Protein AF-A0A7D7SHE0-F1 (afdb_monomer)

pLDDT: mean 91.4, std 10.0, range [51.25, 98.25]

Secondary structure (DSSP, 8-state):
-HHHHHHHHHS-SSEEHHHIIIIITTT-SSPPPHHHHHHHHHHHHHTTS-EEETTTTEEEPPPPP---

Foldseek 3Di:
DVVLLQVVQVVPAKDALVCCLCVSQVPDVVRDDSVVSVVVQVVCVVVVQWDADPVVNIIHGPDDPPPD

Radius of gyration: 11.89 Å; Cα contacts (8 Å, |Δi|>4): 72; chains: 1; bounding box: 31×21×35 Å

Solvent-accessible surface area (backbone atoms only — not comparable to full-atom values): 4073 Å² total; per-residue (Å²): 108,69,67,46,54,49,58,46,34,74,82,36,64,75,41,36,65,66,53,46,42,55,76,51,36,53,84,44,84,81,57,73,52,69,67,58,50,51,54,48,54,52,49,36,34,75,71,66,61,32,43,74,43,82,91,76,54,24,37,25,60,66,79,73,78,75,82,126

Sequence (68 aa):
MRERIRHFLVYRDWCTASVIWQDGLGRLQPRPSWLAVWQELHRMRADGELLFDERRMCWRLPLRPRTR

Organism: NCBI:txid607712

Mean predicted aligned error: 4.05 Å

Nearest PDB structures (foldseek):
  3o6b-assembly2_D  TM=8.253E-01  e=7.200E-01  Saccharomyces cerevisiae
  2co5-assembly1_A  TM=7.166E-01  e=5.486E-01  Sulfolobus turreted icosahedral virus 1
  8b3i-assembly1_e  TM=8.278E-01  e=1.996E+00  Homo sapiens
  4a0c-assembly2_C  TM=7.606E-01  e=1.628E+00  Homo sapiens
  4esf-assembly1_A-2  TM=8.096E-01  e=2.287E+00  Bacillus cereus ATCC 10987

InterPro domains:
  IPR001346 Interferon regulatory factor, DNA-binding domain [PS51507] (1-68)

Structure (mmCIF, N/CA/C/O backbone):
data_AF-A0A7D7SHE0-F1
#
_entry.id   AF-A0A7D7SHE0-F1
#
loop_
_atom_site.group_PDB
_atom_site.id
_atom_site.type_symbol
_atom_site.label_atom_id
_atom_site.label_alt_id
_atom_site.label_comp_id
_atom_site.label_asym_id
_atom_site.label_entity_id
_atom_site.label_seq_id
_atom_site.pdbx_PDB_ins_code
_atom_site.Cartn_x
_atom_site.Cartn_y
_atom_site.Cartn_z
_atom_site.occupancy
_atom_site.B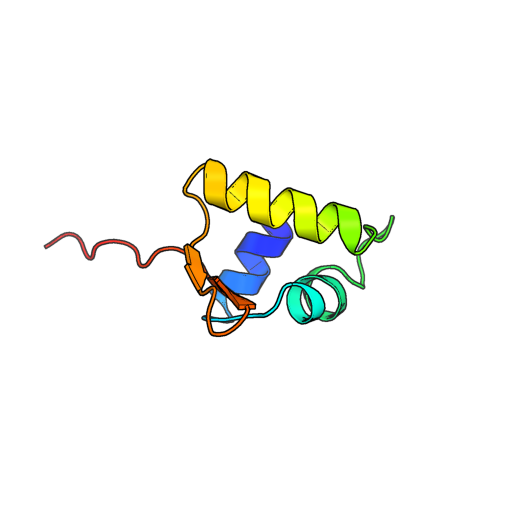_iso_or_equiv
_atom_site.auth_seq_id
_atom_site.auth_comp_id
_atom_site.auth_asym_id
_atom_site.auth_atom_id
_atom_site.pdbx_PDB_model_num
ATOM 1 N N . MET A 1 1 ? 0.246 7.185 -8.539 1.00 91.62 1 MET A N 1
ATOM 2 C CA . MET A 1 1 ? 0.400 5.844 -7.921 1.00 91.62 1 MET A CA 1
ATOM 3 C C . MET A 1 1 ? -0.436 5.707 -6.650 1.00 91.62 1 MET A C 1
ATOM 5 O O . MET A 1 1 ? -1.318 4.858 -6.650 1.00 91.62 1 MET A O 1
ATOM 9 N N . ARG A 1 2 ? -0.249 6.564 -5.630 1.00 94.50 2 ARG A N 1
ATOM 10 C CA . ARG A 1 2 ? -1.043 6.551 -4.378 1.00 94.50 2 ARG A CA 1
ATOM 11 C C . ARG A 1 2 ? -2.550 6.435 -4.578 1.00 94.50 2 ARG A C 1
ATOM 13 O O . ARG A 1 2 ? -3.171 5.536 -4.033 1.00 94.50 2 ARG A O 1
ATOM 20 N N . GLU A 1 3 ? -3.136 7.298 -5.404 1.00 94.19 3 GLU A N 1
ATOM 21 C CA . GLU A 1 3 ? -4.585 7.287 -5.657 1.00 94.19 3 GLU A CA 1
ATOM 22 C C . GLU A 1 3 ? -5.075 5.964 -6.246 1.00 94.19 3 GLU A C 1
ATOM 24 O O . GLU A 1 3 ? -6.148 5.491 -5.889 1.00 94.19 3 GLU A O 1
ATOM 29 N N . ARG A 1 4 ? -4.270 5.328 -7.107 1.00 94.00 4 ARG A N 1
ATOM 30 C CA . ARG A 1 4 ? -4.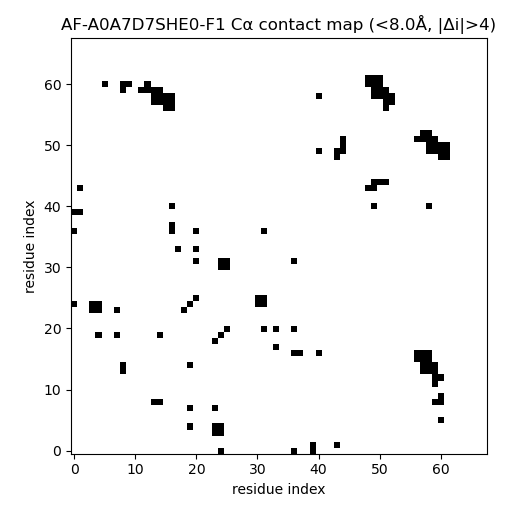589 4.018 -7.686 1.00 94.00 4 ARG A CA 1
ATOM 31 C C . ARG A 1 4 ? -4.509 2.911 -6.638 1.00 94.00 4 ARG A C 1
ATOM 33 O O . ARG A 1 4 ? -5.413 2.087 -6.592 1.00 94.00 4 ARG A O 1
ATOM 40 N N . ILE A 1 5 ? -3.489 2.932 -5.774 1.00 94.94 5 ILE A N 1
ATOM 41 C CA . ILE A 1 5 ? -3.380 2.022 -4.621 1.00 94.94 5 ILE A CA 1
ATOM 42 C C . ILE A 1 5 ? -4.600 2.191 -3.709 1.00 94.94 5 ILE A C 1
ATOM 44 O O . ILE A 1 5 ? -5.262 1.212 -3.379 1.00 94.94 5 ILE A O 1
ATOM 48 N N . ARG A 1 6 ? -4.944 3.435 -3.359 1.00 93.44 6 ARG A N 1
ATOM 49 C CA . ARG A 1 6 ? -6.105 3.758 -2.524 1.00 93.44 6 ARG A CA 1
ATOM 50 C C . ARG A 1 6 ? -7.396 3.251 -3.157 1.00 93.44 6 ARG A C 1
ATOM 52 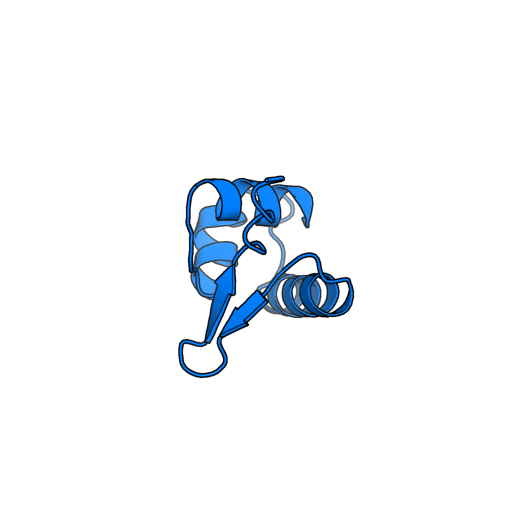O O . ARG A 1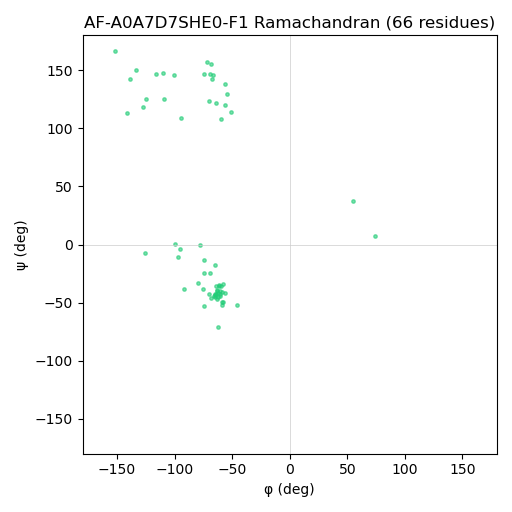 6 ? -8.134 2.526 -2.510 1.00 93.44 6 ARG A O 1
ATOM 59 N N . HIS A 1 7 ? -7.641 3.582 -4.424 1.00 92.19 7 HIS A N 1
ATOM 60 C CA . HIS A 1 7 ? -8.825 3.137 -5.158 1.00 92.19 7 HIS A CA 1
ATOM 61 C C . HIS A 1 7 ? -8.916 1.608 -5.223 1.00 92.19 7 HIS A C 1
ATOM 63 O O . HIS A 1 7 ? -9.992 1.054 -5.043 1.00 92.19 7 HIS A O 1
ATOM 69 N N . PHE A 1 8 ? -7.797 0.914 -5.435 1.00 93.44 8 PHE A N 1
ATOM 70 C CA . PHE A 1 8 ? -7.758 -0.546 -5.422 1.00 93.44 8 PHE A CA 1
ATOM 71 C C . PHE A 1 8 ? -8.150 -1.123 -4.051 1.00 93.44 8 PHE A C 1
ATOM 73 O O . PHE A 1 8 ? -8.981 -2.027 -3.980 1.00 93.44 8 PHE A O 1
ATOM 80 N N . LEU A 1 9 ? -7.615 -0.556 -2.966 1.00 93.12 9 LEU A N 1
ATOM 81 C CA . LEU A 1 9 ? -7.893 -0.981 -1.589 1.00 93.12 9 LEU A CA 1
ATOM 82 C C . LEU A 1 9 ? -9.278 -0.555 -1.067 1.00 93.12 9 LEU A C 1
ATOM 84 O O . LEU A 1 9 ? -9.738 -1.082 -0.063 1.00 93.12 9 LEU A O 1
ATOM 88 N N . VAL A 1 10 ? -9.990 0.361 -1.735 1.00 91.12 10 VAL A N 1
ATOM 89 C CA . VAL A 1 10 ? -11.395 0.662 -1.387 1.00 91.12 10 VAL A CA 1
ATOM 90 C C . VAL A 1 10 ? -12.292 -0.558 -1.614 1.00 91.12 10 VAL A C 1
ATOM 92 O O . VAL A 1 10 ? -13.211 -0.797 -0.835 1.00 91.12 10 VAL A O 1
ATOM 95 N N . TYR A 1 11 ? -12.017 -1.348 -2.655 1.00 86.69 11 TYR A N 1
ATOM 96 C CA . TYR 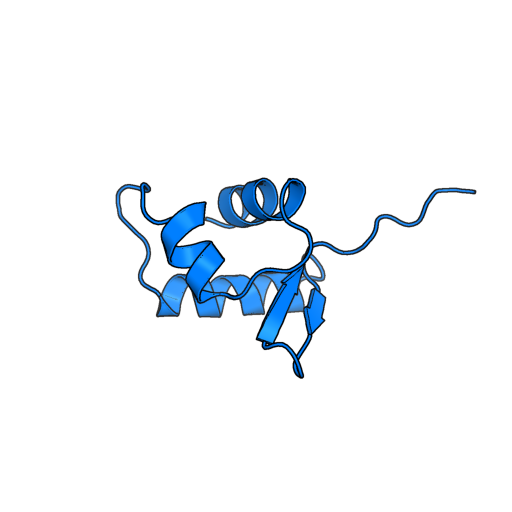A 1 11 ? -12.832 -2.512 -3.032 1.00 86.69 11 TYR A CA 1
ATOM 97 C C . TYR A 1 11 ? -12.241 -3.847 -2.559 1.00 86.69 11 TYR A C 1
ATOM 99 O O . TYR A 1 11 ? -12.795 -4.910 -2.842 1.00 86.69 11 TYR A O 1
ATOM 107 N N . ARG A 1 12 ? -11.096 -3.812 -1.869 1.00 83.12 12 ARG A N 1
ATOM 108 C CA . ARG A 1 12 ? -10.340 -4.977 -1.402 1.00 83.12 12 ARG A CA 1
ATOM 109 C C . ARG A 1 12 ? -9.794 -4.658 -0.009 1.00 83.12 12 ARG A C 1
ATOM 111 O O . ARG A 1 12 ? -8.937 -3.797 0.099 1.00 83.12 12 ARG A O 1
ATOM 118 N N . ASP A 1 13 ? -10.270 -5.340 1.034 1.00 80.12 13 ASP A N 1
ATOM 119 C CA . ASP A 1 13 ? -9.892 -5.025 2.426 1.00 80.12 13 ASP A CA 1
ATOM 120 C C . ASP A 1 13 ? -8.384 -5.224 2.661 1.00 80.12 13 ASP A C 1
ATOM 122 O O . ASP A 1 13 ? -7.634 -4.257 2.740 1.00 80.12 13 ASP A O 1
ATOM 126 N N . TRP A 1 14 ? -7.914 -6.475 2.680 1.00 91.31 14 TRP A N 1
ATOM 127 C CA . TRP A 1 14 ? -6.503 -6.813 2.883 1.00 91.31 14 TRP A CA 1
ATOM 128 C C . TRP A 1 14 ? -5.866 -7.337 1.598 1.00 91.31 14 TRP A C 1
ATOM 130 O O . TRP A 1 14 ? -6.348 -8.311 1.019 1.00 91.31 14 TRP A O 1
ATOM 140 N N . CYS A 1 15 ? -4.760 -6.731 1.165 1.00 95.38 15 CYS A N 1
ATOM 141 C CA . CYS A 1 15 ? -4.018 -7.165 -0.022 1.00 95.38 15 CYS A CA 1
ATOM 142 C C . CYS A 1 15 ? -2.506 -7.123 0.186 1.00 95.38 15 CYS A C 1
ATOM 144 O O . CYS A 1 15 ? -1.972 -6.187 0.775 1.00 95.38 15 CYS A O 1
ATOM 146 N N . THR A 1 16 ? -1.793 -8.105 -0.361 1.00 96.44 16 THR A N 1
ATOM 147 C CA . THR A 1 16 ? -0.326 -8.077 -0.391 1.00 96.44 16 THR A CA 1
ATOM 148 C C . THR A 1 16 ? 0.172 -7.030 -1.389 1.00 96.44 16 THR A C 1
ATOM 150 O O . THR A 1 16 ? -0.514 -6.681 -2.354 1.00 96.44 16 THR A O 1
ATOM 153 N N . ALA A 1 17 ? 1.404 -6.552 -1.199 1.00 95.75 17 ALA A N 1
ATOM 154 C CA . ALA A 1 17 ? 2.025 -5.606 -2.129 1.00 95.75 17 ALA A CA 1
ATOM 155 C C . ALA A 1 17 ? 2.110 -6.157 -3.566 1.00 95.75 17 ALA A C 1
ATOM 157 O O . ALA A 1 17 ? 1.938 -5.410 -4.527 1.00 95.75 17 ALA A O 1
ATOM 158 N N . SER A 1 18 ? 2.316 -7.470 -3.718 1.00 95.69 18 SER A N 1
ATOM 159 C CA . SER A 1 18 ? 2.361 -8.137 -5.023 1.00 95.69 18 SER A CA 1
ATOM 160 C C . SER A 1 18 ? 1.024 -8.070 -5.758 1.00 95.69 18 SER A C 1
ATOM 162 O O . SER A 1 18 ? 1.014 -7.750 -6.944 1.00 95.69 18 SER A O 1
ATOM 164 N N . VAL A 1 19 ? -0.097 -8.291 -5.059 1.00 96.12 19 VAL A N 1
ATOM 165 C CA . VAL A 1 19 ? -1.445 -8.164 -5.642 1.00 96.12 19 VAL A CA 1
ATOM 166 C C . VAL A 1 19 ? -1.721 -6.715 -6.044 1.00 96.12 19 VAL A C 1
ATOM 168 O O . VAL A 1 19 ? -2.191 -6.458 -7.147 1.00 96.12 19 VAL A O 1
ATOM 171 N N . ILE A 1 20 ? -1.357 -5.747 -5.198 1.00 95.75 20 ILE A N 1
ATOM 172 C CA . ILE A 1 20 ? -1.502 -4.319 -5.520 1.00 95.75 20 ILE A CA 1
ATOM 173 C C . ILE A 1 20 ? -0.681 -3.957 -6.770 1.00 95.75 20 ILE A C 1
ATOM 175 O O . ILE A 1 20 ? -1.168 -3.245 -7.649 1.00 95.75 20 ILE A O 1
ATOM 179 N N . TRP A 1 21 ? 0.551 -4.459 -6.880 1.00 96.56 21 TRP A N 1
ATOM 180 C CA . TRP A 1 21 ? 1.420 -4.203 -8.027 1.00 96.56 21 TRP A CA 1
ATOM 181 C C . TRP A 1 21 ? 0.918 -4.856 -9.321 1.00 96.56 21 TRP A C 1
ATOM 183 O O . TRP A 1 21 ? 0.907 -4.197 -10.361 1.00 96.56 21 TRP A O 1
ATOM 193 N N . GLN A 1 22 ? 0.516 -6.128 -9.278 1.00 95.38 22 GLN A N 1
ATOM 194 C CA . GLN A 1 22 ? 0.068 -6.866 -10.461 1.00 95.38 22 GLN A CA 1
ATOM 195 C C . GLN A 1 22 ? -1.329 -6.426 -10.908 1.00 95.38 22 GLN A C 1
ATOM 197 O O . GLN A 1 22 ? -1.497 -6.007 -12.053 1.00 95.38 22 GLN A O 1
ATOM 202 N N . ASP A 1 23 ? -2.303 -6.435 -10.001 1.00 93.56 23 ASP A N 1
ATOM 203 C CA . ASP A 1 23 ? -3.711 -6.240 -10.353 1.00 93.56 23 ASP A CA 1
ATOM 204 C C . ASP A 1 23 ? -4.121 -4.768 -10.278 1.00 93.56 23 ASP A C 1
ATOM 206 O O . ASP A 1 23 ? -4.870 -4.278 -11.124 1.00 93.56 23 ASP A O 1
ATOM 210 N N . GLY A 1 24 ? -3.616 -4.039 -9.279 1.00 90.06 24 GLY A N 1
ATOM 211 C CA . GLY A 1 24 ? -3.961 -2.632 -9.065 1.00 90.06 24 GLY A CA 1
ATOM 212 C C . GLY A 1 24 ? -3.203 -1.666 -9.977 1.00 90.06 24 GLY A C 1
ATOM 213 O O . GLY A 1 24 ? -3.744 -0.631 -10.372 1.00 90.06 24 GLY A O 1
ATOM 214 N N . LEU A 1 25 ? -1.952 -1.992 -10.319 1.00 92.56 25 LEU A N 1
ATOM 215 C CA . LEU A 1 25 ? -1.039 -1.090 -11.032 1.00 92.56 25 LEU A CA 1
ATOM 216 C C . LEU A 1 25 ? -0.454 -1.683 -12.321 1.00 92.56 25 LEU A C 1
ATOM 218 O O . LEU A 1 25 ? 0.177 -0.949 -13.081 1.00 92.56 25 LEU A O 1
ATOM 222 N N . GLY A 1 26 ? -0.674 -2.969 -12.610 1.00 89.50 26 GLY A N 1
ATOM 223 C CA . GLY A 1 26 ? -0.018 -3.663 -13.724 1.00 89.50 26 GLY A CA 1
ATOM 224 C C . GLY A 1 26 ? -0.388 -3.147 -15.115 1.00 89.50 26 GLY A C 1
ATOM 225 O O . GLY A 1 26 ? 0.352 -3.393 -16.062 1.00 89.50 26 GLY A O 1
ATOM 226 N N . ARG A 1 27 ? -1.496 -2.403 -15.235 1.00 90.94 27 ARG A N 1
ATOM 227 C CA . ARG A 1 27 ? -1.959 -1.779 -16.489 1.00 90.94 27 ARG A CA 1
ATOM 228 C C . ARG A 1 27 ? -1.529 -0.318 -16.657 1.00 90.94 27 ARG A C 1
ATOM 230 O O . ARG A 1 27 ? -1.856 0.287 -17.674 1.00 90.94 27 ARG A O 1
ATOM 237 N N . LEU A 1 28 ? -0.860 0.279 -15.668 1.00 89.19 28 LEU A N 1
ATOM 238 C CA . LEU A 1 28 ? -0.369 1.651 -15.794 1.00 89.19 28 LEU A CA 1
ATOM 239 C C . LEU A 1 28 ? 0.767 1.722 -16.812 1.00 89.19 28 LEU A C 1
ATOM 241 O O . LEU A 1 28 ? 1.568 0.797 -16.909 1.00 89.19 28 LEU A O 1
ATOM 245 N N . GLN A 1 29 ? 0.846 2.846 -17.523 1.00 89.56 29 GLN A N 1
ATOM 246 C CA . GLN A 1 29 ? 1.970 3.174 -18.390 1.00 89.56 29 GLN A CA 1
ATOM 247 C C . GLN A 1 29 ? 2.498 4.572 -18.032 1.00 89.56 29 GLN A C 1
ATOM 249 O O . GLN A 1 29 ? 1.731 5.533 -18.112 1.00 89.56 29 GLN A O 1
ATOM 254 N N . PRO A 1 30 ? 3.767 4.697 -17.600 1.00 90.25 30 PRO A N 1
ATOM 255 C CA . PRO A 1 30 ? 4.716 3.603 -17.375 1.00 90.25 30 PRO A CA 1
ATOM 256 C C . PRO A 1 30 ? 4.300 2.701 -16.197 1.00 90.25 30 PRO A C 1
ATOM 258 O O . PRO A 1 30 ? 3.786 3.179 -15.180 1.00 90.25 30 PRO A O 1
ATOM 261 N N . ARG A 1 31 ? 4.531 1.387 -16.325 1.00 93.75 31 ARG A N 1
ATOM 262 C CA . ARG A 1 31 ? 4.270 0.432 -15.237 1.00 93.75 31 ARG A CA 1
ATOM 263 C C . ARG A 1 31 ? 5.298 0.642 -14.118 1.00 93.75 31 ARG A C 1
ATOM 265 O O . ARG A 1 31 ? 6.495 0.526 -14.381 1.00 93.75 31 ARG A O 1
ATOM 272 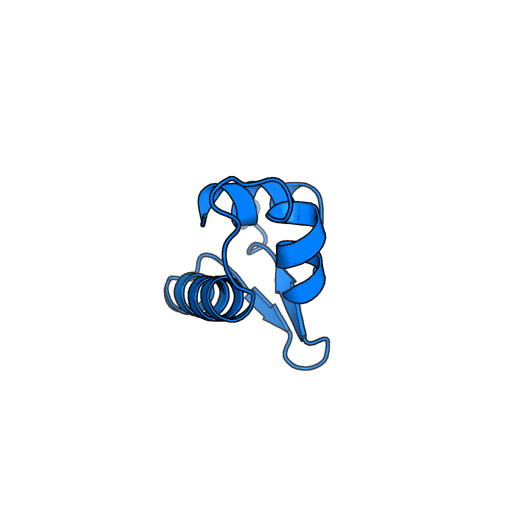N N . PRO A 1 32 ? 4.875 0.896 -12.866 1.00 95.31 32 PRO A N 1
ATOM 273 C CA . PRO A 1 32 ? 5.813 1.039 -11.759 1.00 95.31 32 PRO A CA 1
ATOM 274 C C . PRO A 1 32 ? 6.517 -0.292 -11.464 1.00 95.31 32 PRO A C 1
ATOM 276 O O . PRO A 1 32 ? 5.921 -1.368 -11.579 1.00 95.31 32 PRO A O 1
ATOM 279 N N . SER A 1 33 ? 7.785 -0.226 -11.054 1.00 96.69 33 SER A N 1
ATOM 280 C CA . SER A 1 33 ? 8.511 -1.404 -10.575 1.00 96.69 33 SER A CA 1
ATOM 281 C C . SER A 1 33 ? 7.929 -1.889 -9.246 1.00 96.69 33 SER A C 1
ATOM 283 O O . SER A 1 33 ? 7.347 -1.112 -8.487 1.00 96.69 33 SER A O 1
ATOM 285 N N . TRP A 1 34 ? 8.112 -3.173 -8.935 1.00 95.38 34 TRP A N 1
ATOM 286 C CA . TRP A 1 34 ? 7.672 -3.729 -7.653 1.00 95.38 34 TRP A CA 1
ATOM 287 C C . TRP A 1 34 ? 8.277 -2.966 -6.462 1.00 95.38 34 TRP A C 1
ATOM 289 O O . TRP A 1 34 ? 7.559 -2.622 -5.526 1.00 95.38 34 TRP A O 1
ATOM 299 N N . LEU A 1 35 ? 9.569 -2.612 -6.538 1.00 96.94 35 LEU A N 1
ATOM 300 C CA . LEU A 1 35 ? 10.257 -1.845 -5.495 1.00 96.94 35 LEU A CA 1
ATOM 301 C C . LEU A 1 35 ? 9.637 -0.456 -5.296 1.00 96.94 35 LEU A C 1
ATOM 303 O O . LEU A 1 35 ? 9.444 -0.038 -4.157 1.00 96.94 35 LEU A O 1
ATOM 307 N N . ALA A 1 36 ? 9.283 0.239 -6.382 1.00 96.31 36 ALA A N 1
ATOM 308 C CA . ALA A 1 36 ? 8.631 1.542 -6.294 1.00 96.31 36 ALA A CA 1
ATOM 309 C C . ALA A 1 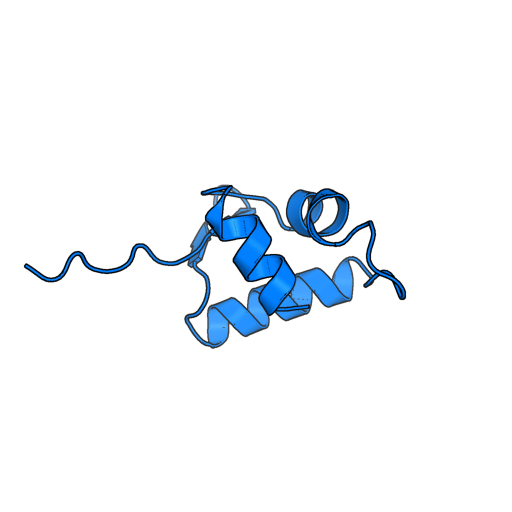36 ? 7.262 1.441 -5.602 1.00 96.31 36 ALA A C 1
ATOM 311 O O . ALA A 1 36 ? 6.932 2.282 -4.769 1.00 96.31 36 ALA A O 1
ATOM 312 N N . VAL A 1 37 ? 6.487 0.389 -5.895 1.00 96.75 37 VAL A N 1
ATOM 313 C CA . VAL A 1 37 ? 5.208 0.130 -5.213 1.00 96.75 37 VAL A CA 1
ATOM 314 C C . VAL A 1 37 ? 5.426 -0.182 -3.735 1.00 96.75 37 VAL A C 1
ATOM 316 O O . VAL A 1 37 ? 4.731 0.380 -2.893 1.00 96.75 37 VAL A O 1
ATOM 319 N N . TRP A 1 38 ? 6.405 -1.026 -3.405 1.00 96.44 38 TRP A N 1
ATOM 320 C CA . TRP A 1 38 ? 6.746 -1.361 -2.021 1.00 96.44 38 TRP A CA 1
ATOM 321 C C . TRP A 1 38 ? 7.121 -0.116 -1.207 1.00 96.44 38 TRP A C 1
ATOM 323 O O . TRP A 1 38 ? 6.552 0.134 -0.145 1.00 96.44 38 TRP A O 1
ATOM 333 N N . GLN A 1 39 ? 8.022 0.715 -1.736 1.00 97.81 39 GLN A N 1
ATOM 334 C CA . GLN A 1 39 ? 8.424 1.972 -1.103 1.00 97.81 39 GLN A CA 1
ATOM 335 C C . GLN A 1 39 ? 7.244 2.936 -0.935 1.00 97.81 39 GLN A C 1
ATOM 337 O O . GLN A 1 39 ? 7.128 3.582 0.106 1.00 97.81 39 GLN A O 1
ATOM 342 N N . GLU A 1 40 ? 6.350 3.022 -1.924 1.00 97.69 40 GLU A N 1
ATOM 343 C CA . GLU A 1 40 ? 5.163 3.873 -1.829 1.00 97.69 40 GLU A CA 1
ATOM 344 C C . GLU A 1 40 ? 4.202 3.409 -0.735 1.00 97.69 40 GLU A C 1
ATOM 346 O O . GLU A 1 40 ? 3.711 4.239 0.023 1.00 97.69 40 GLU A O 1
ATOM 351 N N . LEU A 1 41 ? 3.962 2.101 -0.617 1.00 97.94 41 LEU A N 1
ATOM 352 C CA . LEU A 1 41 ? 3.108 1.534 0.429 1.00 97.94 41 LEU A CA 1
ATOM 353 C C . LEU A 1 41 ? 3.653 1.854 1.825 1.00 97.94 41 LEU A C 1
ATOM 355 O O . LEU A 1 41 ? 2.905 2.303 2.694 1.00 97.94 41 LEU A O 1
ATOM 359 N N . HIS A 1 42 ? 4.965 1.711 2.023 1.00 97.69 42 HIS A N 1
ATOM 360 C CA . HIS A 1 42 ? 5.615 2.108 3.272 1.00 97.69 42 HIS A CA 1
ATOM 361 C C . HIS A 1 42 ? 5.514 3.610 3.538 1.00 97.69 42 HIS A C 1
ATOM 363 O O . HIS A 1 42 ? 5.259 3.995 4.679 1.00 97.69 42 HIS A O 1
ATOM 369 N N . ARG A 1 43 ? 5.650 4.453 2.506 1.00 98.25 43 ARG A N 1
ATOM 370 C CA . ARG A 1 43 ? 5.464 5.904 2.641 1.00 98.25 43 ARG A CA 1
ATOM 371 C C . ARG A 1 43 ? 4.030 6.236 3.053 1.00 98.25 43 ARG A C 1
ATOM 373 O O . ARG A 1 43 ? 3.831 6.952 4.020 1.00 98.25 43 ARG A O 1
ATOM 380 N N . MET A 1 44 ? 3.037 5.632 2.403 1.00 97.62 44 MET A N 1
ATOM 381 C CA . MET A 1 44 ? 1.624 5.791 2.761 1.00 97.62 44 MET A CA 1
ATOM 382 C C . MET A 1 44 ? 1.313 5.293 4.184 1.00 97.62 44 MET A C 1
ATOM 384 O O . MET A 1 44 ? 0.500 5.904 4.869 1.00 97.62 44 MET A O 1
ATOM 388 N N . ARG A 1 45 ? 1.959 4.220 4.671 1.00 96.88 45 ARG A N 1
ATOM 389 C CA . ARG A 1 45 ? 1.857 3.799 6.085 1.00 96.88 45 ARG A CA 1
ATOM 390 C C . ARG A 1 45 ? 2.475 4.82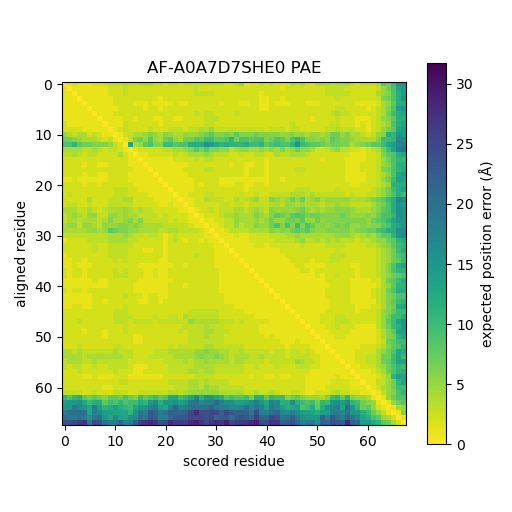4 7.031 1.00 96.88 45 ARG A C 1
ATOM 392 O O . ARG A 1 45 ? 1.870 5.112 8.057 1.00 96.88 45 ARG A O 1
ATOM 399 N N . ALA A 1 46 ? 3.651 5.359 6.705 1.00 97.19 46 ALA A N 1
ATOM 400 C CA . ALA A 1 46 ? 4.293 6.402 7.506 1.00 97.19 46 ALA A CA 1
ATOM 401 C C . ALA A 1 46 ? 3.431 7.677 7.583 1.00 97.19 46 ALA A C 1
ATOM 403 O O . ALA A 1 46 ? 3.344 8.289 8.641 1.00 97.19 46 ALA A O 1
ATOM 404 N N . ASP A 1 47 ? 2.721 7.998 6.499 1.00 96.31 47 ASP A N 1
ATOM 405 C CA . ASP A 1 47 ? 1.771 9.114 6.418 1.00 96.31 47 ASP A CA 1
ATOM 406 C C . ASP A 1 47 ? 0.412 8.810 7.094 1.00 96.31 47 ASP A C 1
ATOM 408 O O . ASP A 1 47 ? -0.491 9.645 7.087 1.00 96.31 47 ASP A O 1
ATOM 412 N N . GLY A 1 48 ? 0.224 7.607 7.653 1.00 95.25 48 GLY A N 1
ATOM 413 C CA . GLY A 1 48 ? -1.027 7.178 8.289 1.00 95.25 48 GLY A CA 1
ATOM 414 C C . GLY A 1 48 ? -2.174 6.854 7.318 1.00 95.25 48 GLY A C 1
ATOM 415 O O . GLY A 1 48 ? -3.291 6.584 7.760 1.00 95.25 48 GLY A O 1
ATOM 416 N N . GLU A 1 49 ? -1.928 6.840 6.003 1.00 95.00 49 GLU A N 1
ATOM 417 C CA . GLU A 1 49 ? -2.934 6.519 4.977 1.00 95.00 49 GLU A CA 1
ATOM 418 C C . GLU A 1 49 ? -3.265 5.020 4.909 1.00 95.00 49 GLU A C 1
ATOM 420 O O . GLU A 1 49 ? -4.337 4.658 4.421 1.00 95.00 49 GLU A O 1
ATOM 425 N N . LEU A 1 50 ? -2.354 4.144 5.350 1.00 95.88 50 LEU A N 1
ATOM 426 C CA . LEU A 1 50 ? -2.495 2.686 5.283 1.00 95.88 50 LEU A CA 1
ATOM 427 C C . LEU A 1 50 ? -2.132 2.009 6.603 1.00 95.88 50 LEU A C 1
ATOM 429 O O . LEU A 1 50 ? -1.235 2.440 7.324 1.00 95.88 50 LEU A O 1
ATOM 433 N N . LEU A 1 51 ? -2.778 0.873 6.857 1.00 96.00 51 LEU A N 1
ATOM 434 C CA . LEU A 1 51 ? -2.366 -0.090 7.872 1.00 96.00 51 LEU A CA 1
ATOM 435 C C . LEU A 1 51 ? -1.628 -1.251 7.203 1.00 96.00 51 LEU A C 1
ATOM 437 O O . LEU A 1 51 ? -1.981 -1.660 6.094 1.00 96.00 51 LEU A O 1
ATOM 441 N N . PHE A 1 52 ? -0.637 -1.798 7.902 1.00 96.88 52 PHE A N 1
ATOM 442 C CA . PHE A 1 52 ? 0.113 -2.976 7.477 1.00 96.88 52 PHE A CA 1
ATOM 443 C C . PHE A 1 52 ? 0.059 -4.047 8.565 1.00 96.88 52 PHE A C 1
ATOM 445 O O . PHE A 1 52 ? 0.408 -3.778 9.714 1.00 96.88 52 PHE A O 1
ATOM 452 N N . ASP A 1 53 ? -0.386 -5.246 8.199 1.00 95.62 53 ASP A N 1
ATOM 453 C CA . ASP A 1 53 ? -0.342 -6.438 9.044 1.00 95.62 53 ASP A CA 1
ATOM 454 C C . ASP A 1 53 ? 0.927 -7.223 8.714 1.00 95.62 53 ASP A C 1
ATOM 456 O O . ASP A 1 53 ? 1.033 -7.835 7.651 1.00 95.62 53 ASP A O 1
ATOM 460 N N . GLU A 1 54 ? 1.882 -7.205 9.643 1.00 94.38 54 GLU A N 1
ATOM 461 C CA . GLU A 1 54 ? 3.193 -7.844 9.497 1.00 94.38 54 GLU A CA 1
ATOM 462 C C . GLU A 1 54 ? 3.116 -9.375 9.508 1.00 94.38 54 GLU A C 1
ATOM 464 O O . GLU A 1 54 ? 3.970 -10.034 8.924 1.00 94.38 54 GLU A O 1
ATOM 469 N N . ARG A 1 55 ? 2.078 -9.969 10.113 1.00 95.19 55 ARG A N 1
ATOM 470 C CA . ARG A 1 55 ? 1.905 -11.430 10.125 1.00 95.19 55 ARG A CA 1
ATOM 471 C C . ARG A 1 55 ? 1.423 -11.939 8.775 1.00 95.19 55 ARG A C 1
ATOM 473 O O . ARG A 1 55 ? 1.814 -13.018 8.344 1.00 95.19 55 ARG A O 1
ATOM 480 N N . ARG A 1 56 ? 0.540 -11.175 8.128 1.00 93.75 56 ARG A N 1
ATOM 481 C CA . ARG A 1 56 ? -0.062 -11.529 6.831 1.00 93.75 56 ARG A CA 1
ATOM 482 C C . ARG A 1 56 ? 0.644 -10.887 5.642 1.00 93.75 56 ARG A C 1
ATOM 484 O O . ARG A 1 56 ? 0.350 -11.246 4.507 1.00 93.75 56 ARG A O 1
ATOM 491 N N . MET A 1 57 ? 1.551 -9.943 5.893 1.00 95.56 57 MET A N 1
ATOM 492 C CA . MET A 1 57 ? 2.208 -9.115 4.878 1.00 95.56 57 MET A CA 1
ATOM 493 C C . MET A 1 57 ? 1.197 -8.384 3.977 1.00 95.56 57 MET A C 1
ATOM 495 O O . MET A 1 57 ? 1.400 -8.232 2.767 1.00 95.56 57 MET A O 1
ATOM 499 N N . CYS A 1 58 ? 0.091 -7.932 4.574 1.00 96.38 58 CYS A N 1
ATOM 500 C CA . CYS A 1 58 ? -1.032 -7.319 3.870 1.00 96.38 58 CYS A CA 1
ATOM 501 C C . CYS A 1 58 ? -1.229 -5.856 4.265 1.00 96.38 58 CYS A C 1
ATOM 503 O O . CYS A 1 58 ? -1.043 -5.463 5.414 1.00 96.38 58 CYS A O 1
ATOM 505 N N . TRP A 1 59 ? -1.682 -5.072 3.296 1.00 96.56 59 TRP A N 1
ATOM 506 C CA . TRP A 1 59 ? -1.997 -3.655 3.399 1.00 96.56 59 TRP A CA 1
ATOM 507 C C . TRP A 1 59 ? -3.506 -3.455 3.311 1.00 96.56 59 TRP A C 1
ATOM 509 O O . TRP A 1 59 ? -4.184 -4.195 2.594 1.00 96.56 59 TRP A O 1
ATOM 519 N N . ARG A 1 60 ? -4.012 -2.437 4.006 1.00 95.69 60 ARG A N 1
ATOM 520 C CA . ARG A 1 60 ? -5.411 -1.997 3.929 1.00 95.69 60 ARG A CA 1
ATOM 521 C C . ARG A 1 60 ? -5.552 -0.515 4.232 1.00 95.69 60 ARG A C 1
ATOM 523 O O . ARG A 1 60 ? -4.655 0.093 4.819 1.00 95.69 60 ARG A O 1
ATOM 530 N N . LEU A 1 61 ? -6.721 0.039 3.930 1.00 94.75 61 LEU A N 1
ATOM 531 C CA . LEU A 1 61 ? -7.105 1.358 4.427 1.00 94.75 61 LEU A CA 1
ATOM 532 C C . LEU A 1 61 ? -7.476 1.292 5.927 1.00 94.75 61 LEU A C 1
ATOM 534 O O . LEU A 1 61 ? -8.018 0.281 6.396 1.00 94.75 61 LEU A O 1
ATOM 538 N N . PRO A 1 62 ? -7.211 2.353 6.708 1.00 91.88 62 PRO A N 1
ATOM 539 C CA . PRO A 1 62 ? -7.761 2.495 8.048 1.00 91.88 62 PRO A CA 1
ATOM 540 C 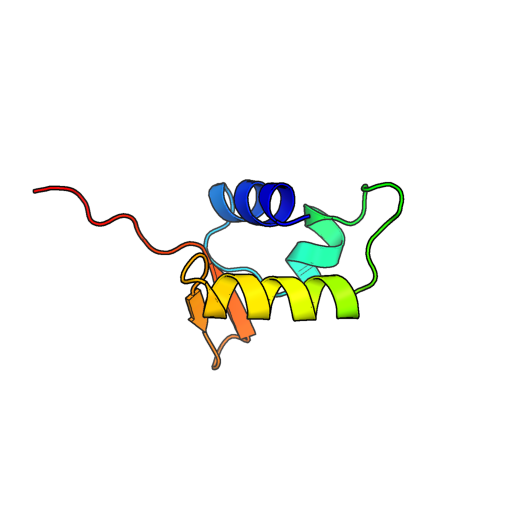C . PRO A 1 62 ? -9.290 2.415 7.995 1.00 91.88 62 PRO A C 1
ATOM 542 O O . PRO A 1 62 ? -9.921 3.003 7.113 1.00 91.88 62 PRO A O 1
ATOM 545 N N . LEU A 1 63 ? -9.907 1.708 8.948 1.00 81.31 63 LEU A N 1
ATOM 546 C CA . LEU A 1 63 ? -11.357 1.796 9.112 1.00 81.31 63 LEU A CA 1
ATOM 547 C C . LEU A 1 63 ? -11.667 3.234 9.505 1.00 81.31 63 LEU A C 1
ATOM 549 O O . LEU A 1 63 ? -11.152 3.714 10.516 1.00 81.31 63 LEU A O 1
ATOM 553 N N . ARG A 1 64 ? -12.498 3.924 8.717 1.00 67.25 64 ARG A N 1
ATOM 554 C CA . ARG A 1 64 ? -13.013 5.221 9.154 1.00 67.25 64 ARG A CA 1
ATOM 555 C C . ARG A 1 64 ? -13.675 5.010 10.520 1.00 67.25 64 ARG A C 1
ATOM 557 O O . ARG A 1 64 ? -14.498 4.093 10.628 1.00 67.25 64 ARG A O 1
ATOM 564 N N . PRO A 1 65 ? -13.351 5.811 11.549 1.00 58.94 65 PRO A N 1
ATOM 565 C CA . PRO A 1 65 ? -14.164 5.816 12.750 1.00 58.94 65 PRO A CA 1
ATOM 566 C C . PRO A 1 65 ? -15.587 6.151 12.301 1.00 58.94 65 PRO A C 1
ATOM 568 O O . PRO A 1 65 ? -15.809 7.177 11.658 1.00 58.94 65 PRO A O 1
ATOM 571 N N . ARG A 1 66 ? -16.547 5.253 12.558 1.00 60.31 66 ARG A N 1
ATOM 572 C CA . ARG A 1 66 ? -17.959 5.625 12.457 1.00 60.31 66 ARG A CA 1
ATOM 573 C C . ARG A 1 66 ? -18.131 6.763 13.456 1.00 60.31 66 ARG A C 1
ATOM 575 O O . ARG A 1 66 ? -18.013 6.521 14.655 1.00 60.31 66 ARG A O 1
ATOM 582 N N . THR A 1 67 ? -18.307 7.989 12.968 1.00 51.25 67 THR A N 1
ATOM 583 C CA . THR A 1 67 ? -18.779 9.103 13.790 1.00 51.25 67 THR A CA 1
ATOM 584 C C . THR A 1 67 ? -20.036 8.609 14.490 1.00 51.25 67 THR A C 1
ATOM 586 O O . THR A 1 67 ? -20.982 8.193 13.818 1.00 51.25 67 THR A O 1
ATOM 589 N N . ARG A 1 68 ? -19.950 8.504 15.818 1.00 55.62 68 ARG A N 1
ATOM 590 C CA . ARG A 1 68 ? -21.078 8.159 16.680 1.00 55.62 68 ARG A CA 1
ATOM 591 C C . ARG A 1 68 ? -22.096 9.283 16.651 1.00 55.62 68 ARG A C 1
ATOM 593 O O . ARG A 1 68 ? -21.645 10.449 16.635 1.00 55.62 68 ARG A O 1
#